Protein AF-A0A382H3I3-F1 (afdb_monomer_lite)

Radius of gyration: 16.64 Å; chains: 1; bounding box: 39×39×38 Å

Sequence (89 aa):
PMNMDGTESAMAKTVQTFAEKIEDRTGCNVIKWDERLTSAAAERAMAEMGRSPKGHKTEIDRIAATIILQGYLDYLRHAENSKIDGRDA

Organism: NCBI:txid408172

InterPro domains:
  IPR005227 Putative pre-16S rRNA nuclease [PF03652] (1-74)
  IPR005227 Putative pre-16S rRNA nuclease [PTHR33317] (1-82)
  IPR005227 Putative pre-16S rRNA nuclease [TIGR00250] (1-74)
  IPR005227 Putative pre-16S rRNA nuclease [cd16964] (1-75)
  IPR012337 Ribonuclease H-like superfamily [SSF53098] (1-77)
  IPR037027 YqgF/RNase H-like domain superfamily [G3DSA:3.30.420.140] (1-85)

Secondary structure (DSSP, 8-state):
-B-TTSPBPTTHHHHHHHHHHHHHHH---------TTHHHHHHHHHHHTT--STT-HHHHHHHHHHHHHHHHHHHHHHHHHHHHTT---

Structure (mmCIF, N/CA/C/O backbone):
data_AF-A0A382H3I3-F1
#
_entry.id   AF-A0A382H3I3-F1
#
loop_
_atom_site.group_PDB
_atom_site.id
_atom_site.type_symbol
_atom_site.label_atom_id
_atom_site.label_alt_id
_atom_site.label_comp_id
_atom_site.label_asym_id
_atom_site.label_entity_id
_atom_site.label_seq_id
_atom_site.pdbx_PDB_ins_code
_atom_site.Cartn_x
_atom_site.Cartn_y
_atom_site.Cartn_z
_atom_site.occupancy
_atom_site.B_iso_or_equiv
_atom_site.auth_seq_id
_atom_site.auth_comp_id
_atom_site.auth_asym_id
_atom_site.auth_atom_id
_atom_site.pdbx_PDB_model_num
ATOM 1 N N . PRO A 1 1 ? 1.699 -3.085 8.695 1.00 68.12 1 PRO A N 1
ATOM 2 C CA . PRO A 1 1 ? 2.515 -4.075 7.952 1.00 68.12 1 PRO A CA 1
ATOM 3 C C . PRO A 1 1 ? 2.856 -5.269 8.846 1.00 68.12 1 PRO A C 1
ATOM 5 O O . PRO A 1 1 ? 3.227 -5.066 10.004 1.00 68.12 1 PRO A O 1
ATOM 8 N N . MET A 1 2 ? 2.702 -6.479 8.319 1.00 71.06 2 MET A N 1
ATOM 9 C CA . MET A 1 2 ? 3.131 -7.702 8.996 1.00 71.06 2 MET A CA 1
ATOM 10 C C . MET A 1 2 ? 4.543 -8.073 8.539 1.00 71.06 2 MET A C 1
ATOM 12 O O . MET A 1 2 ? 4.941 -7.764 7.414 1.00 71.06 2 MET A O 1
ATOM 16 N N . ASN A 1 3 ? 5.298 -8.729 9.409 1.00 72.81 3 ASN A N 1
ATOM 17 C CA . ASN A 1 3 ? 6.534 -9.400 9.042 1.00 72.81 3 ASN A CA 1
ATOM 18 C C . ASN A 1 3 ? 6.227 -10.604 8.132 1.00 72.81 3 ASN A C 1
ATOM 20 O O . ASN A 1 3 ? 5.082 -11.042 8.002 1.00 72.81 3 ASN A O 1
ATOM 24 N N . MET A 1 4 ? 7.262 -11.160 7.498 1.00 67.12 4 MET A N 1
ATOM 25 C CA . MET A 1 4 ? 7.130 -12.322 6.601 1.00 67.12 4 MET A CA 1
ATOM 26 C C . MET A 1 4 ? 6.533 -13.559 7.296 1.00 67.12 4 MET A C 1
ATOM 28 O O . MET A 1 4 ? 5.916 -14.384 6.630 1.00 67.12 4 MET A O 1
ATOM 32 N N . ASP A 1 5 ? 6.680 -13.664 8.619 1.00 73.75 5 ASP A N 1
ATOM 33 C CA . ASP A 1 5 ? 6.125 -14.728 9.466 1.00 73.75 5 ASP A CA 1
ATOM 34 C C . ASP A 1 5 ? 4.699 -14.438 9.980 1.00 73.75 5 ASP A C 1
ATOM 36 O O . ASP A 1 5 ? 4.138 -15.233 10.731 1.00 73.75 5 ASP A O 1
ATOM 40 N N . GLY A 1 6 ? 4.097 -13.312 9.579 1.00 67.12 6 GLY A N 1
ATOM 41 C CA . GLY A 1 6 ? 2.751 -12.907 9.987 1.00 67.12 6 GLY A CA 1
ATOM 42 C C . GLY A 1 6 ? 2.675 -12.162 11.323 1.00 67.12 6 GLY A C 1
ATOM 43 O O . GLY A 1 6 ? 1.583 -11.756 11.713 1.00 67.12 6 GLY A O 1
ATOM 44 N N . THR A 1 7 ? 3.798 -11.941 12.012 1.00 76.62 7 THR A N 1
ATOM 45 C CA . THR A 1 7 ? 3.823 -11.139 13.246 1.00 76.62 7 THR A CA 1
ATOM 46 C C . THR A 1 7 ? 3.708 -9.642 12.952 1.00 76.62 7 THR A C 1
ATOM 48 O O . THR A 1 7 ? 4.060 -9.169 11.868 1.00 76.62 7 THR A O 1
ATOM 51 N N . GLU A 1 8 ? 3.219 -8.859 13.916 1.00 75.44 8 GLU A N 1
ATOM 52 C CA . GLU A 1 8 ? 3.150 -7.405 13.765 1.00 75.44 8 GLU A CA 1
ATOM 53 C C . GLU A 1 8 ? 4.554 -6.790 13.690 1.00 75.44 8 GLU A C 1
ATOM 55 O O . GLU A 1 8 ? 5.410 -7.017 14.547 1.00 75.44 8 GLU A O 1
ATOM 60 N N . SER A 1 9 ? 4.800 -5.965 12.670 1.00 78.19 9 SER A N 1
ATOM 61 C CA . SER A 1 9 ? 6.033 -5.172 12.612 1.00 78.19 9 SER A CA 1
ATOM 62 C C . SER A 1 9 ? 5.984 -4.006 13.605 1.00 78.19 9 SER A C 1
ATOM 64 O O . SER A 1 9 ? 4.910 -3.526 13.968 1.00 78.19 9 SER A O 1
ATOM 66 N N . ALA A 1 10 ? 7.142 -3.436 13.953 1.00 79.44 10 ALA A N 1
ATOM 67 C CA . ALA A 1 10 ? 7.213 -2.212 14.763 1.00 79.44 10 ALA A CA 1
ATOM 68 C C . ALA A 1 10 ? 6.417 -1.029 14.161 1.00 79.44 10 ALA A C 1
ATOM 70 O O . ALA A 1 10 ? 6.019 -0.110 14.874 1.00 79.44 10 ALA A O 1
ATOM 71 N N . MET A 1 11 ? 6.157 -1.059 12.849 1.00 82.69 11 MET A N 1
ATOM 72 C CA . MET A 1 11 ? 5.367 -0.057 12.129 1.00 82.69 11 MET A CA 1
ATOM 73 C C . MET A 1 11 ? 3.861 -0.342 12.128 1.00 82.69 11 MET A C 1
ATOM 75 O O . MET A 1 11 ? 3.093 0.515 11.695 1.00 82.69 11 MET A O 1
ATOM 79 N N . ALA A 1 12 ? 3.412 -1.511 12.596 1.00 82.56 12 ALA A N 1
ATOM 80 C CA . ALA A 1 12 ? 1.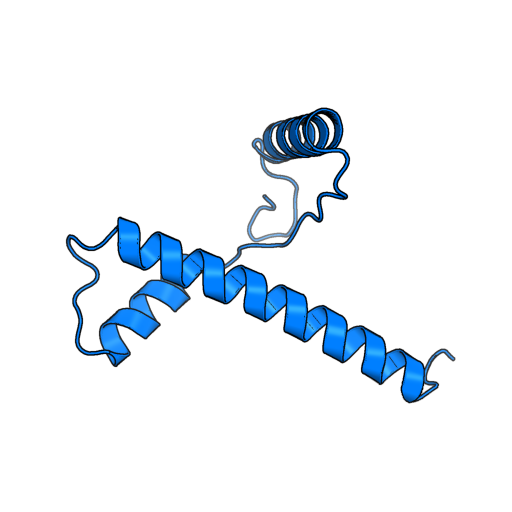996 -1.877 12.621 1.00 82.56 12 ALA A CA 1
ATOM 81 C C . ALA A 1 12 ? 1.160 -0.846 13.389 1.00 82.56 12 ALA A C 1
ATOM 83 O O . ALA A 1 12 ? 0.180 -0.333 12.849 1.00 82.56 12 ALA A O 1
ATOM 84 N N . LYS A 1 13 ? 1.622 -0.450 14.582 1.00 83.31 13 LYS A N 1
ATOM 85 C CA . LYS A 1 13 ? 0.955 0.559 15.413 1.00 83.31 13 LYS A CA 1
ATOM 86 C C . LYS A 1 13 ? 0.887 1.930 14.736 1.00 83.31 13 LYS A C 1
ATOM 88 O O . LYS A 1 13 ? -0.158 2.568 14.743 1.00 83.31 13 LYS A O 1
ATOM 93 N N . THR A 1 14 ? 1.973 2.362 14.095 1.00 86.88 14 THR A N 1
ATOM 94 C CA . THR A 1 14 ? 2.011 3.633 13.353 1.00 86.88 14 THR A CA 1
ATOM 95 C C . THR A 1 14 ? 1.011 3.642 12.201 1.00 86.88 14 THR A C 1
ATOM 97 O O . THR A 1 14 ? 0.283 4.617 12.027 1.00 86.88 14 THR A O 1
ATOM 100 N N . VAL A 1 15 ? 0.949 2.553 11.430 1.00 87.00 15 VAL A N 1
ATOM 101 C CA . VAL A 1 15 ? -0.001 2.416 10.317 1.00 87.00 15 VAL A CA 1
ATOM 102 C C . VAL A 1 15 ? -1.439 2.381 10.824 1.00 87.00 15 VAL A C 1
ATOM 104 O O . VAL A 1 15 ? -2.304 2.999 10.212 1.00 87.00 15 VAL A O 1
ATOM 107 N N . GLN A 1 16 ? -1.694 1.723 11.955 1.00 86.44 16 GLN A N 1
ATOM 108 C CA . GLN A 1 16 ? -3.016 1.713 12.571 1.00 86.44 16 GLN A CA 1
ATOM 109 C C . GLN A 1 16 ? -3.469 3.121 12.971 1.00 86.44 16 GLN A C 1
ATOM 111 O O . GLN A 1 16 ? -4.520 3.566 12.524 1.00 86.44 16 GLN A O 1
ATOM 116 N N . THR A 1 17 ? -2.649 3.860 13.721 1.00 90.12 17 THR A N 1
ATOM 117 C CA . THR A 1 17 ? -2.978 5.243 14.102 1.00 90.12 17 THR A CA 1
ATOM 118 C C . THR A 1 17 ? -3.125 6.159 12.885 1.00 90.12 17 THR A C 1
ATOM 120 O O . THR A 1 17 ? -3.881 7.127 12.908 1.00 90.12 17 THR A O 1
ATOM 123 N N . PHE A 1 18 ? -2.388 5.895 11.806 1.00 90.88 18 PHE A N 1
ATOM 124 C CA . PHE A 1 18 ? -2.539 6.649 10.566 1.00 90.88 18 PHE A CA 1
ATOM 125 C C . PHE A 1 18 ? -3.872 6.358 9.866 1.00 90.88 18 PHE A C 1
ATOM 127 O O . PHE A 1 18 ? -4.514 7.297 9.405 1.00 90.88 18 PHE A O 1
ATOM 134 N N . ALA A 1 19 ? -4.301 5.093 9.831 1.00 90.75 19 ALA A N 1
ATOM 135 C CA . ALA A 1 19 ? -5.597 4.699 9.288 1.00 90.75 19 ALA A CA 1
ATOM 136 C C . ALA A 1 19 ? -6.751 5.364 10.055 1.00 90.75 19 ALA A C 1
ATOM 138 O O . ALA A 1 19 ? -7.580 6.017 9.429 1.00 90.75 19 ALA A O 1
ATOM 139 N N . GLU A 1 20 ? -6.725 5.314 11.390 1.00 91.50 20 GLU A N 1
ATOM 140 C CA . GLU A 1 20 ? -7.717 5.970 12.261 1.00 91.50 20 GLU A CA 1
ATOM 141 C C . GLU A 1 20 ? -7.818 7.476 11.958 1.00 91.50 20 GLU A C 1
ATOM 143 O O . GLU A 1 20 ? -8.897 8.016 11.736 1.00 91.50 20 GLU A O 1
ATOM 148 N N . LYS A 1 21 ? -6.676 8.160 11.811 1.00 93.75 21 LYS A N 1
ATOM 149 C CA . LYS A 1 21 ? -6.655 9.585 11.438 1.00 93.75 21 LYS A CA 1
ATOM 150 C C . LYS A 1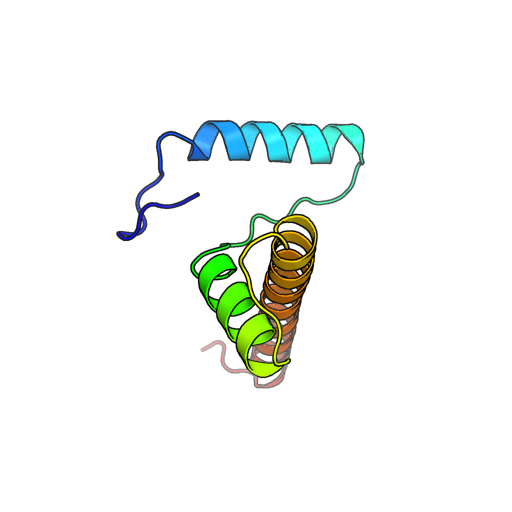 21 ? -7.245 9.871 10.056 1.00 93.75 21 LYS A C 1
ATOM 152 O O . LYS A 1 21 ? -7.685 10.996 9.817 1.00 93.75 21 LYS A O 1
ATOM 157 N N . ILE A 1 22 ? -7.178 8.929 9.117 1.00 92.94 22 ILE A N 1
ATOM 158 C CA . ILE A 1 22 ? -7.804 9.085 7.798 1.00 92.94 22 ILE A CA 1
ATOM 159 C C . ILE A 1 22 ? -9.315 8.924 7.933 1.00 92.94 22 ILE A C 1
ATOM 161 O O . ILE A 1 22 ? -10.045 9.749 7.382 1.00 92.94 22 ILE A O 1
ATOM 165 N N . GLU A 1 23 ? -9.778 7.924 8.683 1.00 93.81 23 GLU A N 1
ATOM 166 C CA . GLU A 1 23 ? -11.205 7.721 8.963 1.00 93.81 23 GLU A CA 1
ATOM 167 C C . GLU A 1 23 ? -11.806 8.965 9.615 1.00 93.81 23 GLU A C 1
ATOM 169 O O . GLU A 1 23 ? -12.746 9.541 9.072 1.00 93.81 23 GLU A O 1
ATOM 174 N N . ASP A 1 24 ? -11.185 9.469 10.684 1.00 94.00 24 ASP A N 1
ATOM 175 C CA . ASP A 1 24 ? -11.651 10.653 11.414 1.00 94.00 24 ASP A CA 1
ATOM 176 C C . ASP A 1 24 ? -11.761 11.896 10.522 1.00 94.00 24 ASP A C 1
ATOM 178 O O . ASP A 1 24 ? -12.662 12.721 10.671 1.00 94.00 24 ASP A O 1
ATOM 182 N N . ARG A 1 25 ? -10.820 12.062 9.584 1.00 95.31 25 ARG A N 1
ATOM 183 C CA . ARG A 1 25 ? -10.757 13.247 8.716 1.00 95.31 25 ARG A CA 1
ATOM 184 C C . ARG A 1 25 ? -11.659 13.162 7.495 1.00 95.31 25 ARG A C 1
ATOM 186 O O . ARG A 1 25 ? -11.998 14.205 6.942 1.00 95.31 25 ARG A O 1
ATOM 193 N N . THR A 1 26 ? -11.969 11.958 7.024 1.00 94.19 26 THR A N 1
ATOM 194 C CA . THR A 1 26 ? -12.701 11.750 5.764 1.00 94.19 26 THR A CA 1
ATOM 195 C C . THR A 1 26 ? -14.121 11.242 5.974 1.00 94.19 26 THR A C 1
ATOM 197 O O . THR A 1 26 ? -14.952 11.413 5.088 1.00 94.19 26 THR A O 1
ATOM 200 N N . GLY A 1 27 ? -14.410 10.626 7.123 1.00 92.06 27 GLY A N 1
ATOM 201 C CA . GLY A 1 27 ? -15.654 9.901 7.379 1.00 92.06 27 GLY A CA 1
ATOM 202 C C . GLY A 1 27 ? -15.795 8.610 6.563 1.00 92.06 27 GLY A C 1
ATOM 203 O O . GLY A 1 27 ? -16.845 7.973 6.605 1.00 92.06 27 GLY A O 1
ATOM 204 N N . CYS A 1 28 ? -14.766 8.223 5.805 1.00 91.69 28 CYS A N 1
ATOM 205 C CA . CYS A 1 28 ? -14.760 7.018 4.988 1.00 91.69 28 CYS A CA 1
ATOM 206 C C . CYS A 1 28 ? -14.179 5.846 5.778 1.00 91.69 28 CYS A C 1
ATOM 208 O O . CYS A 1 28 ? -13.182 6.005 6.473 1.00 91.69 28 CYS A O 1
ATOM 210 N N . ASN A 1 29 ? -14.756 4.657 5.598 1.00 89.38 29 ASN A N 1
ATOM 211 C CA . ASN A 1 29 ? -14.210 3.413 6.137 1.00 89.38 29 ASN A CA 1
ATOM 212 C C . ASN A 1 29 ? -12.829 3.122 5.524 1.00 89.38 29 ASN A C 1
ATOM 214 O O . ASN A 1 29 ? -12.704 3.059 4.296 1.00 89.38 29 ASN A O 1
ATOM 218 N N . VAL A 1 30 ? -11.808 2.912 6.356 1.00 90.31 30 VAL A N 1
ATOM 219 C CA . VAL A 1 30 ? -10.446 2.597 5.915 1.00 90.31 30 VAL A CA 1
ATOM 220 C C . VAL A 1 30 ? -10.177 1.115 6.113 1.00 90.31 30 VAL A C 1
ATOM 222 O O . VAL A 1 30 ? -10.078 0.587 7.218 1.00 90.31 30 VAL A O 1
ATOM 225 N N . ILE A 1 31 ? -9.983 0.426 4.994 1.00 87.25 31 ILE A N 1
ATOM 226 C CA . ILE A 1 31 ? -9.727 -1.010 4.988 1.00 87.25 31 ILE A CA 1
ATOM 227 C C . ILE A 1 31 ? -8.225 -1.237 4.892 1.00 87.25 31 ILE A C 1
ATOM 229 O O . ILE A 1 31 ? -7.568 -0.819 3.939 1.00 87.25 31 ILE A O 1
ATOM 233 N N . LYS A 1 32 ? -7.671 -1.920 5.896 1.00 85.38 32 LYS A N 1
ATOM 234 C CA . LYS A 1 32 ? -6.270 -2.345 5.887 1.00 85.38 32 LYS A CA 1
ATOM 235 C C . LYS A 1 32 ? -6.134 -3.554 4.965 1.00 85.38 32 LYS A C 1
ATOM 237 O O . LYS A 1 32 ? -6.683 -4.613 5.257 1.00 85.38 32 LYS A O 1
ATOM 242 N N . TRP A 1 33 ? -5.391 -3.385 3.879 1.00 83.12 33 TRP A N 1
ATOM 243 C CA . TRP A 1 33 ? -5.081 -4.443 2.922 1.00 83.12 33 TRP A CA 1
ATOM 244 C C . TRP A 1 33 ? -3.590 -4.774 2.956 1.00 83.12 33 TRP A C 1
ATOM 246 O O . TRP A 1 33 ? -2.755 -3.899 3.190 1.00 83.12 33 TRP A O 1
ATOM 256 N N . ASP A 1 34 ? -3.253 -6.044 2.766 1.00 76.31 34 ASP A N 1
ATOM 257 C CA . ASP A 1 34 ? -1.866 -6.497 2.775 1.00 76.31 34 ASP A CA 1
ATOM 258 C C . ASP A 1 34 ? -1.196 -6.216 1.419 1.00 76.31 34 ASP A C 1
ATOM 260 O O . ASP A 1 34 ? -1.653 -6.677 0.377 1.00 76.31 34 ASP A O 1
ATOM 264 N N . GLU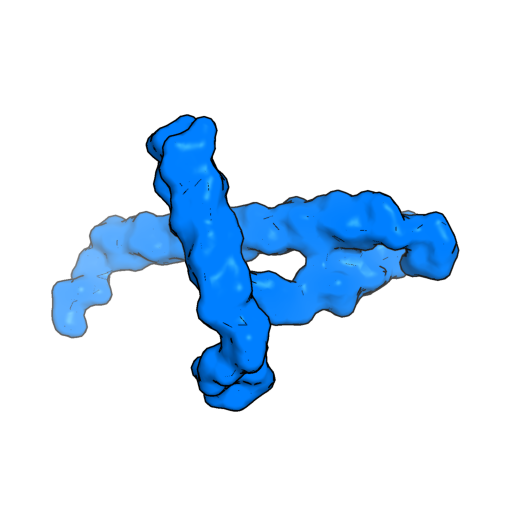 A 1 35 ? -0.112 -5.440 1.436 1.00 67.62 35 GLU A N 1
ATOM 265 C CA . GLU A 1 35 ? 0.621 -4.959 0.255 1.00 67.62 35 GLU A CA 1
ATOM 266 C C . GLU A 1 35 ? 1.762 -5.907 -0.185 1.00 67.62 35 GLU A C 1
ATOM 268 O O . GLU A 1 35 ? 2.533 -5.597 -1.092 1.00 67.62 35 GLU A O 1
ATOM 273 N N . ARG A 1 36 ? 1.933 -7.080 0.441 1.00 66.94 36 ARG A N 1
ATOM 274 C CA . ARG A 1 36 ? 3.080 -7.959 0.137 1.00 66.94 36 ARG A CA 1
ATOM 275 C C . ARG A 1 36 ? 3.241 -8.241 -1.373 1.00 66.94 36 ARG A C 1
ATOM 277 O O . ARG A 1 36 ? 2.294 -8.578 -2.074 1.00 66.94 36 AR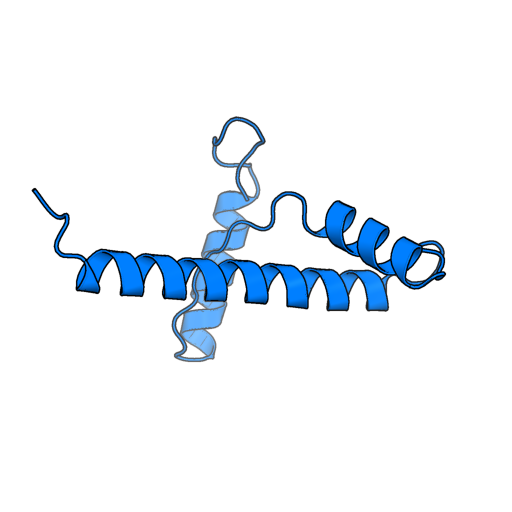G A O 1
ATOM 284 N N . LEU A 1 37 ? 4.494 -8.149 -1.845 1.00 64.00 37 LEU A N 1
ATOM 285 C CA . LEU A 1 37 ? 4.968 -8.442 -3.214 1.00 64.00 37 LEU A CA 1
ATOM 286 C C . LEU A 1 37 ? 4.527 -7.476 -4.333 1.00 64.00 37 LEU A C 1
ATOM 288 O O . LEU A 1 37 ? 4.861 -7.719 -5.497 1.00 64.00 37 LEU A O 1
ATOM 292 N N . THR A 1 38 ? 3.865 -6.362 -4.018 1.00 73.00 38 THR A N 1
ATOM 293 C CA . THR A 1 38 ? 3.354 -5.411 -5.025 1.00 73.00 38 THR A CA 1
ATOM 294 C C . THR A 1 38 ? 4.461 -4.684 -5.781 1.00 73.00 38 THR A C 1
ATOM 296 O O . THR A 1 38 ? 4.365 -4.557 -6.997 1.00 73.00 38 THR A O 1
ATOM 299 N N . SER A 1 39 ? 5.557 -4.289 -5.123 1.00 76.75 39 SER A N 1
ATOM 300 C CA . SER A 1 39 ? 6.685 -3.624 -5.799 1.00 76.75 39 SER A CA 1
ATOM 301 C C . SER A 1 39 ? 7.380 -4.553 -6.797 1.00 76.75 39 SER A C 1
ATOM 303 O O . SER A 1 39 ? 7.629 -4.168 -7.934 1.00 76.75 39 SER A O 1
ATOM 305 N N . ALA A 1 40 ? 7.614 -5.813 -6.416 1.00 82.94 40 ALA A N 1
ATOM 306 C CA . ALA A 1 40 ? 8.206 -6.804 -7.313 1.00 82.94 40 ALA A CA 1
ATOM 307 C C . ALA A 1 40 ? 7.268 -7.152 -8.483 1.00 82.94 40 ALA A C 1
ATOM 309 O O . ALA A 1 40 ? 7.727 -7.395 -9.597 1.00 82.94 40 ALA A O 1
ATOM 310 N N . ALA A 1 41 ? 5.953 -7.178 -8.247 1.00 84.19 41 ALA A N 1
ATOM 311 C CA . ALA A 1 41 ? 4.964 -7.354 -9.307 1.00 84.19 41 ALA A CA 1
ATOM 312 C C . ALA A 1 41 ? 4.912 -6.142 -10.254 1.00 84.19 41 ALA A C 1
ATOM 314 O O . ALA A 1 41 ? 4.866 -6.326 -11.468 1.00 84.19 41 ALA A O 1
ATOM 315 N N . ALA A 1 42 ? 4.999 -4.922 -9.721 1.00 84.56 42 ALA A N 1
ATOM 316 C CA . ALA A 1 42 ? 5.021 -3.691 -10.504 1.00 84.56 42 ALA A CA 1
ATOM 317 C C . ALA A 1 42 ? 6.280 -3.576 -11.380 1.00 84.56 42 ALA A C 1
ATOM 319 O O . ALA A 1 42 ? 6.187 -3.214 -12.552 1.00 84.56 42 ALA A O 1
ATOM 320 N N . GLU A 1 43 ? 7.452 -3.936 -10.849 1.00 84.81 43 GLU A N 1
ATOM 321 C CA . GLU A 1 43 ? 8.698 -3.972 -11.623 1.00 84.81 43 GLU A CA 1
ATOM 322 C C . GLU A 1 43 ? 8.635 -4.986 -12.773 1.00 84.81 43 GLU A C 1
ATOM 324 O O . GLU A 1 43 ? 9.049 -4.666 -13.889 1.00 84.81 43 GLU A O 1
ATOM 329 N N . ARG A 1 44 ? 8.066 -6.179 -12.531 1.00 86.56 44 ARG A N 1
ATOM 330 C CA . ARG A 1 44 ? 7.830 -7.182 -13.584 1.00 86.56 44 ARG A CA 1
ATOM 331 C C . ARG A 1 44 ? 6.875 -6.667 -14.657 1.00 86.56 44 ARG A C 1
ATOM 333 O O . ARG A 1 44 ? 7.211 -6.745 -15.833 1.00 86.56 44 ARG A O 1
ATOM 340 N N . ALA A 1 45 ? 5.751 -6.071 -14.260 1.00 86.12 45 ALA A N 1
ATOM 341 C CA . ALA A 1 45 ? 4.788 -5.499 -15.198 1.00 86.12 45 ALA A CA 1
ATOM 342 C C . ALA A 1 45 ? 5.424 -4.413 -16.085 1.00 86.12 45 ALA A C 1
ATOM 344 O O . ALA A 1 45 ? 5.173 -4.361 -17.287 1.00 86.12 45 ALA A O 1
ATOM 345 N N . MET A 1 46 ? 6.302 -3.565 -15.535 1.00 86.56 46 MET A N 1
ATOM 346 C CA . MET A 1 46 ? 7.023 -2.585 -16.356 1.00 86.56 46 MET A CA 1
ATOM 347 C C . MET A 1 46 ? 8.004 -3.221 -17.335 1.00 86.56 46 MET A C 1
ATOM 349 O O . MET A 1 46 ? 8.067 -2.789 -18.487 1.00 86.56 46 MET A O 1
ATOM 353 N N . ALA A 1 47 ? 8.734 -4.251 -16.904 1.00 86.75 47 ALA A N 1
ATOM 354 C CA . ALA A 1 47 ? 9.628 -4.989 -17.787 1.00 86.75 47 ALA A CA 1
ATOM 355 C C . ALA A 1 47 ? 8.861 -5.666 -18.939 1.00 86.75 47 ALA A C 1
ATOM 357 O O . ALA A 1 47 ? 9.310 -5.604 -20.081 1.00 86.75 47 ALA A O 1
ATOM 358 N N . GLU A 1 48 ? 7.683 -6.238 -18.667 1.00 88.38 48 GLU A N 1
ATOM 359 C CA . GLU A 1 48 ? 6.782 -6.823 -19.675 1.00 88.38 48 GLU A CA 1
ATOM 360 C C . GLU A 1 48 ? 6.269 -5.783 -20.682 1.00 88.38 48 GLU A C 1
ATOM 362 O O . GLU A 1 48 ? 6.138 -6.077 -21.868 1.00 88.38 48 GLU A O 1
ATOM 367 N N . MET A 1 49 ? 6.066 -4.538 -20.244 1.00 87.56 49 MET A N 1
ATOM 368 C CA . MET A 1 49 ? 5.761 -3.403 -21.126 1.00 87.56 49 MET A CA 1
ATOM 369 C C . MET A 1 49 ? 6.988 -2.879 -21.900 1.00 87.56 49 MET A C 1
ATOM 371 O O . MET A 1 49 ? 6.888 -1.873 -22.602 1.00 87.56 49 MET A O 1
ATOM 375 N N . GLY A 1 50 ? 8.156 -3.518 -21.769 1.00 86.12 50 GLY A N 1
ATOM 376 C CA . GLY A 1 50 ? 9.402 -3.103 -22.415 1.00 86.12 50 GLY A CA 1
ATOM 377 C C . GLY A 1 50 ? 10.034 -1.855 -21.795 1.00 86.12 50 GLY A C 1
ATOM 378 O O . GLY A 1 50 ? 10.819 -1.168 -22.450 1.00 86.12 50 GLY A O 1
ATOM 379 N N . ARG A 1 51 ? 9.686 -1.521 -20.546 1.00 82.75 51 ARG A N 1
ATOM 380 C CA . ARG A 1 51 ? 10.127 -0.297 -19.864 1.00 82.75 51 ARG A CA 1
ATOM 381 C C . ARG A 1 51 ? 11.024 -0.620 -18.675 1.00 82.75 51 ARG A C 1
ATOM 383 O O . ARG A 1 51 ? 10.809 -1.575 -17.937 1.00 82.75 51 ARG A O 1
ATOM 390 N N . SER A 1 52 ? 12.056 0.200 -18.481 1.00 82.00 52 SER A N 1
ATOM 391 C CA . SER A 1 52 ? 13.015 0.007 -17.391 1.00 82.00 52 SER A CA 1
ATOM 392 C C . SER A 1 52 ? 12.480 0.558 -16.063 1.00 82.00 52 SER A C 1
ATOM 394 O O . SER A 1 52 ? 12.124 1.737 -16.008 1.00 82.00 52 SER A O 1
ATOM 396 N N . PRO A 1 53 ? 12.522 -0.218 -14.962 1.00 77.06 53 PRO A N 1
ATOM 397 C CA . PRO A 1 53 ? 12.253 0.271 -13.606 1.00 77.06 53 PRO A CA 1
ATOM 398 C C . PRO A 1 53 ? 13.146 1.428 -13.169 1.00 77.06 53 PRO A C 1
ATOM 400 O O . PRO A 1 53 ? 12.744 2.306 -12.399 1.00 77.06 53 PRO A O 1
ATOM 403 N N . LYS A 1 54 ? 14.371 1.465 -13.694 1.00 83.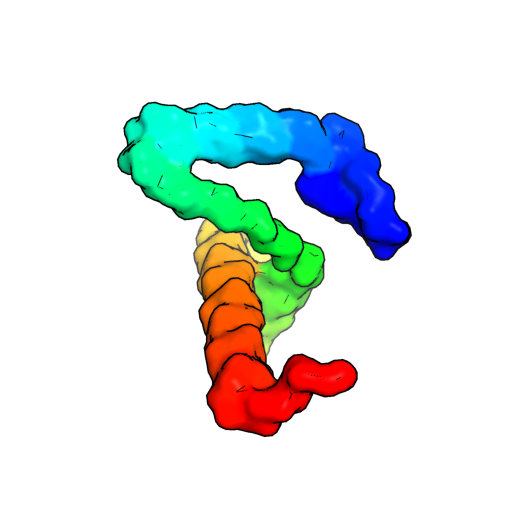69 54 LYS A N 1
ATOM 404 C CA . LYS A 1 54 ? 15.365 2.460 -13.315 1.00 83.69 54 LYS A CA 1
ATOM 405 C C . LYS A 1 54 ? 14.922 3.845 -13.795 1.00 83.69 54 LYS A C 1
ATOM 407 O O . LYS A 1 54 ? 14.789 4.082 -14.991 1.00 83.69 54 LYS A O 1
ATOM 412 N N . GLY A 1 55 ? 14.714 4.757 -12.846 1.00 82.81 55 GLY A N 1
ATOM 413 C CA . GLY A 1 55 ? 14.291 6.137 -13.113 1.00 82.81 55 GLY A CA 1
ATOM 414 C C . GLY A 1 55 ? 12.775 6.360 -13.169 1.00 82.81 55 GLY A C 1
ATOM 415 O O . GLY A 1 55 ? 12.357 7.504 -13.301 1.00 82.81 55 GLY A O 1
ATOM 416 N N . HIS A 1 56 ? 11.953 5.319 -12.997 1.00 84.81 56 HIS A N 1
ATOM 417 C CA . HIS A 1 56 ? 10.490 5.392 -13.141 1.00 84.81 56 HIS A CA 1
ATOM 418 C C . HIS A 1 56 ? 9.740 5.147 -11.822 1.00 84.81 56 HIS A C 1
ATOM 420 O O . HIS A 1 56 ? 8.682 4.526 -11.800 1.00 84.81 56 HIS A O 1
ATOM 426 N N . LYS A 1 57 ? 10.268 5.651 -10.698 1.00 85.19 57 LYS A N 1
ATOM 427 C CA . LYS A 1 57 ? 9.704 5.396 -9.360 1.00 85.19 57 LYS A CA 1
ATOM 428 C C . LYS A 1 57 ? 8.222 5.783 -9.240 1.00 85.19 57 LYS A C 1
ATOM 430 O O . LYS A 1 57 ? 7.422 4.971 -8.802 1.00 85.19 57 LYS A O 1
ATOM 435 N N . THR A 1 58 ? 7.842 6.967 -9.719 1.00 87.62 58 THR A N 1
ATOM 436 C CA . THR A 1 58 ? 6.441 7.429 -9.697 1.00 87.62 58 THR A CA 1
ATOM 437 C C . THR A 1 58 ? 5.495 6.498 -10.458 1.00 87.62 58 THR A C 1
ATOM 439 O O . THR A 1 58 ? 4.318 6.392 -10.129 1.00 87.62 58 THR A O 1
ATOM 442 N N . GLU A 1 59 ? 5.986 5.846 -11.508 1.00 86.50 59 GLU A N 1
ATOM 443 C CA . GLU A 1 59 ? 5.187 4.928 -12.311 1.00 86.50 59 GLU A CA 1
ATOM 444 C C . GLU A 1 59 ? 5.071 3.554 -11.653 1.00 86.50 59 GLU A C 1
ATOM 446 O O . GLU A 1 59 ? 3.974 3.002 -11.609 1.00 86.50 59 GLU A O 1
ATOM 451 N N . ILE A 1 60 ? 6.158 3.067 -11.046 1.00 86.44 60 ILE A N 1
ATOM 452 C CA . ILE A 1 60 ? 6.142 1.879 -10.181 1.00 86.44 60 ILE A CA 1
ATOM 453 C C . ILE A 1 60 ? 5.111 2.058 -9.067 1.00 86.44 60 ILE A C 1
ATOM 455 O O . ILE A 1 60 ? 4.290 1.170 -8.862 1.00 86.44 60 ILE A O 1
ATOM 459 N N . ASP A 1 61 ? 5.099 3.218 -8.405 1.00 86.94 61 ASP A N 1
ATOM 460 C CA . ASP A 1 61 ? 4.164 3.507 -7.313 1.00 86.94 61 ASP A CA 1
ATOM 461 C C . ASP A 1 61 ? 2.700 3.481 -7.796 1.00 86.94 61 ASP A C 1
ATOM 463 O O . ASP A 1 61 ? 1.824 2.941 -7.118 1.00 86.94 61 ASP A O 1
ATOM 467 N N . ARG A 1 62 ? 2.417 4.003 -9.000 1.00 87.94 62 ARG A N 1
ATOM 468 C CA . ARG A 1 62 ? 1.070 3.933 -9.598 1.00 87.94 62 ARG A CA 1
ATOM 469 C C . ARG A 1 62 ? 0.657 2.501 -9.913 1.00 87.94 62 ARG A C 1
ATOM 471 O O . ARG A 1 62 ? -0.463 2.114 -9.591 1.00 87.94 62 ARG A O 1
ATOM 478 N N . ILE A 1 63 ? 1.547 1.723 -10.528 1.00 88.12 63 ILE A N 1
ATOM 479 C CA . ILE A 1 63 ? 1.275 0.324 -10.875 1.00 88.12 63 ILE A CA 1
ATOM 480 C C . ILE A 1 63 ? 1.060 -0.495 -9.600 1.00 88.12 63 ILE A C 1
ATOM 482 O O . ILE A 1 63 ? 0.106 -1.265 -9.526 1.00 88.12 63 ILE A O 1
ATOM 486 N N . ALA A 1 64 ? 1.881 -0.283 -8.570 1.00 87.25 64 ALA A N 1
ATOM 487 C CA . ALA A 1 64 ? 1.709 -0.919 -7.270 1.00 87.25 64 ALA A CA 1
ATOM 488 C C . ALA A 1 64 ? 0.336 -0.588 -6.663 1.00 87.25 64 ALA A C 1
ATOM 490 O O . ALA A 1 64 ? -0.381 -1.504 -6.265 1.00 87.25 64 ALA A O 1
ATOM 491 N N . ALA A 1 65 ? -0.086 0.682 -6.683 1.00 88.12 65 ALA A N 1
ATOM 492 C CA . ALA A 1 65 ? -1.411 1.084 -6.208 1.00 88.12 65 ALA A CA 1
ATOM 493 C C . ALA A 1 65 ? -2.553 0.398 -6.983 1.00 88.12 65 ALA A C 1
ATOM 495 O O . ALA A 1 65 ? -3.531 -0.047 -6.380 1.00 88.12 65 ALA A O 1
ATOM 496 N N . THR A 1 66 ? -2.424 0.260 -8.307 1.00 90.25 66 THR A N 1
ATOM 497 C CA . THR A 1 66 ? -3.394 -0.484 -9.126 1.00 90.25 66 THR A CA 1
ATOM 498 C C . THR A 1 66 ? -3.441 -1.964 -8.748 1.00 90.25 66 THR A C 1
ATOM 500 O O . THR A 1 66 ? -4.529 -2.511 -8.594 1.00 90.25 66 THR A O 1
ATOM 503 N N . ILE A 1 67 ? -2.288 -2.607 -8.545 1.00 88.69 67 ILE A N 1
ATOM 504 C CA . ILE A 1 67 ? -2.205 -4.024 -8.155 1.00 88.69 67 ILE A CA 1
ATOM 505 C C . ILE A 1 67 ? -2.846 -4.256 -6.779 1.00 88.69 67 ILE A C 1
ATOM 507 O O . ILE A 1 67 ? -3.592 -5.219 -6.613 1.00 88.69 67 ILE A O 1
ATOM 511 N N . ILE A 1 68 ? -2.603 -3.367 -5.810 1.00 87.81 68 ILE A N 1
ATOM 512 C CA . ILE A 1 68 ? -3.222 -3.423 -4.474 1.00 87.81 68 ILE A CA 1
ATOM 513 C C . ILE A 1 68 ? -4.745 -3.378 -4.593 1.00 87.81 68 ILE A C 1
ATOM 515 O O . ILE A 1 68 ? -5.435 -4.234 -4.037 1.00 87.81 68 ILE A O 1
ATOM 519 N N . LEU A 1 69 ? -5.266 -2.400 -5.341 1.00 89.69 69 LEU A N 1
ATOM 520 C CA . LEU A 1 69 ? -6.703 -2.244 -5.532 1.00 89.69 69 LEU A CA 1
ATOM 521 C C . LEU A 1 69 ? -7.305 -3.463 -6.233 1.00 89.69 69 LEU A C 1
ATOM 523 O O . LEU A 1 69 ? -8.332 -3.971 -5.792 1.00 89.69 69 LEU A O 1
ATOM 527 N N . GLN A 1 70 ? -6.656 -3.956 -7.289 1.00 89.38 70 GLN A N 1
ATOM 528 C CA . GLN A 1 70 ? -7.127 -5.128 -8.017 1.00 89.38 70 GLN A CA 1
ATOM 529 C C . GLN A 1 70 ? -7.201 -6.356 -7.103 1.00 89.38 70 GLN A C 1
ATOM 531 O O . GLN A 1 70 ? -8.232 -7.021 -7.067 1.00 89.38 70 GLN A O 1
ATOM 536 N N . GLY A 1 71 ? -6.162 -6.603 -6.298 1.00 88.75 71 GLY A N 1
ATOM 537 C CA . GLY A 1 71 ? -6.155 -7.706 -5.337 1.00 88.75 71 GLY A CA 1
ATOM 538 C C . GLY A 1 71 ? -7.287 -7.609 -4.311 1.00 88.75 71 GLY A C 1
ATOM 539 O O . GLY A 1 71 ? -7.911 -8.618 -3.981 1.00 88.75 71 GLY A O 1
ATOM 540 N N . TYR A 1 72 ? -7.602 -6.397 -3.847 1.00 89.25 72 TYR A N 1
ATOM 541 C CA . TYR A 1 72 ? -8.729 -6.178 -2.942 1.00 89.25 72 TYR A CA 1
ATOM 542 C C . TYR A 1 72 ? -10.089 -6.430 -3.613 1.00 89.25 72 TYR A C 1
ATOM 544 O O . TYR A 1 72 ? -10.945 -7.111 -3.047 1.00 89.25 72 TYR A O 1
ATOM 552 N N . LEU A 1 73 ? -10.289 -5.931 -4.835 1.00 90.38 73 LEU A N 1
ATOM 553 C CA . LEU A 1 73 ? -11.526 -6.145 -5.592 1.00 90.38 73 LEU A CA 1
ATOM 554 C C . LEU A 1 73 ? -11.741 -7.626 -5.929 1.00 90.38 73 LEU A C 1
ATOM 556 O O . LEU A 1 73 ? -12.862 -8.126 -5.831 1.00 90.38 73 LEU A O 1
ATOM 560 N N . ASP A 1 74 ? -10.671 -8.342 -6.277 1.00 89.44 74 ASP A N 1
ATOM 561 C CA . ASP A 1 74 ? -10.728 -9.780 -6.531 1.00 89.44 74 ASP A CA 1
ATOM 562 C C . ASP A 1 74 ? -11.128 -10.548 -5.265 1.00 89.44 74 ASP A C 1
ATOM 564 O O . ASP A 1 74 ? -11.994 -11.421 -5.331 1.00 89.44 74 ASP A O 1
ATOM 568 N N . TYR A 1 75 ? -10.577 -10.185 -4.101 1.00 88.50 75 TYR A N 1
ATOM 569 C CA . TYR A 1 75 ? -10.993 -10.752 -2.815 1.00 88.50 75 TYR A CA 1
ATOM 570 C C . TYR A 1 75 ? -12.480 -10.532 -2.530 1.00 88.50 75 TYR A C 1
ATOM 572 O O . TYR A 1 75 ? -13.168 -11.482 -2.155 1.00 88.50 75 TYR A O 1
ATOM 580 N N . LEU A 1 76 ? -12.992 -9.314 -2.743 1.00 89.31 76 LEU A N 1
ATOM 581 C CA . LEU A 1 76 ? -14.416 -9.025 -2.563 1.00 89.31 76 LEU A CA 1
ATOM 582 C C . LEU A 1 76 ? -15.287 -9.881 -3.483 1.00 89.31 76 LEU A C 1
ATOM 584 O O . LEU A 1 76 ? -16.263 -10.470 -3.021 1.00 89.31 76 LEU A O 1
ATOM 588 N N . ARG A 1 77 ? -14.899 -10.012 -4.757 1.00 91.31 77 ARG A N 1
ATOM 589 C CA . ARG A 1 77 ? -15.605 -10.854 -5.731 1.00 91.31 77 ARG A CA 1
ATOM 590 C C . ARG A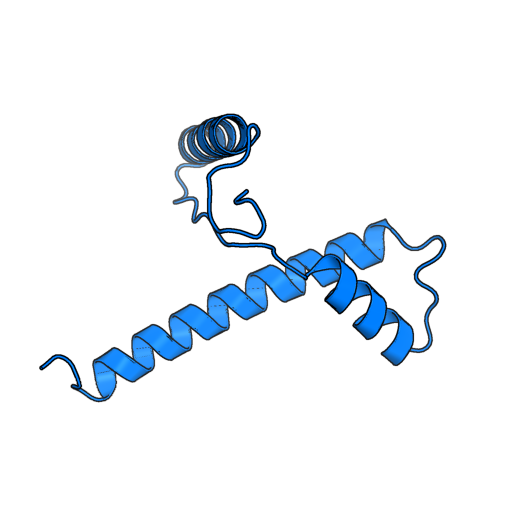 1 77 ? -15.612 -12.325 -5.311 1.00 91.31 77 ARG A C 1
ATOM 592 O O . ARG A 1 77 ? -16.633 -12.994 -5.427 1.00 91.31 77 ARG A O 1
ATOM 599 N N . HIS A 1 78 ? -14.493 -12.843 -4.806 1.00 87.69 78 HIS A N 1
ATOM 600 C CA . HIS A 1 78 ? -14.433 -14.216 -4.301 1.00 87.69 78 HIS A CA 1
ATOM 601 C C . HIS A 1 78 ? -15.292 -14.409 -3.047 1.00 87.69 78 HIS A C 1
ATOM 603 O O . HIS A 1 78 ? -15.992 -15.412 -2.947 1.00 87.69 78 HIS A O 1
ATOM 609 N N . ALA A 1 79 ? -15.283 -13.450 -2.119 1.00 84.25 79 ALA A N 1
ATOM 610 C CA . ALA A 1 79 ? -16.112 -13.500 -0.919 1.00 84.25 79 ALA A CA 1
ATOM 611 C C . ALA A 1 79 ? -17.617 -13.431 -1.240 1.00 84.25 79 ALA A C 1
ATOM 613 O O . ALA A 1 79 ? -18.414 -14.083 -0.569 1.00 84.25 79 ALA A O 1
ATOM 614 N N . GLU A 1 80 ? -18.011 -12.666 -2.259 1.00 81.75 80 GLU A N 1
ATOM 615 C CA . GLU A 1 80 ? -19.390 -12.604 -2.754 1.00 81.75 80 GLU A CA 1
ATOM 616 C C . GLU A 1 80 ? -19.819 -13.930 -3.398 1.00 81.75 80 GLU A C 1
ATOM 618 O O . GLU A 1 80 ? -20.844 -14.492 -3.017 1.00 81.75 80 GLU A O 1
ATOM 623 N N . ASN A 1 81 ? -18.994 -14.487 -4.288 1.00 76.44 81 ASN A N 1
ATOM 624 C CA . ASN A 1 81 ? -19.281 -15.766 -4.942 1.00 76.44 81 ASN A CA 1
ATOM 625 C C . ASN A 1 81 ? -19.401 -16.927 -3.939 1.00 76.44 81 ASN A C 1
ATOM 627 O O . ASN A 1 81 ? -20.312 -17.742 -4.053 1.00 76.44 81 ASN A O 1
ATOM 631 N N . SER A 1 82 ? -18.554 -16.969 -2.904 1.00 72.00 82 SER A N 1
ATOM 632 C CA . SER A 1 82 ? -18.644 -17.985 -1.843 1.00 72.00 82 SER A CA 1
ATOM 633 C C . SER A 1 82 ? -19.955 -17.918 -1.047 1.00 72.00 82 SER A C 1
ATOM 635 O O . SER A 1 82 ? -20.446 -18.952 -0.598 1.00 72.00 82 SER A O 1
ATOM 637 N N . LYS A 1 83 ? -20.551 -16.726 -0.894 1.00 65.00 83 LYS A N 1
ATOM 638 C CA . LYS A 1 83 ? -21.861 -16.549 -0.239 1.00 65.00 83 LYS A CA 1
ATOM 639 C C . LYS A 1 83 ? -23.022 -17.001 -1.124 1.00 65.00 83 LYS A C 1
ATOM 641 O O . LYS A 1 83 ? -24.037 -17.455 -0.603 1.00 65.00 83 LYS A O 1
ATOM 646 N N . ILE A 1 84 ? -22.880 -16.876 -2.443 1.00 62.47 84 ILE A N 1
ATOM 647 C CA . ILE A 1 84 ? -23.877 -17.327 -3.425 1.00 62.47 84 ILE A CA 1
ATOM 648 C C . ILE A 1 84 ? -23.890 -18.863 -3.516 1.00 62.47 84 ILE A C 1
ATOM 650 O O . ILE A 1 84 ? -24.959 -19.459 -3.628 1.00 62.47 84 ILE A O 1
ATOM 654 N N . ASP A 1 85 ? -22.725 -19.505 -3.384 1.00 61.56 85 ASP A N 1
ATOM 655 C CA . ASP A 1 85 ? -22.562 -20.963 -3.491 1.00 61.56 85 ASP A CA 1
ATOM 656 C C . ASP A 1 85 ? -22.956 -21.755 -2.224 1.00 61.56 85 ASP A C 1
ATOM 658 O O . ASP A 1 85 ? -22.853 -22.984 -2.207 1.00 61.56 85 ASP A O 1
ATOM 662 N N . GLY A 1 86 ? -23.422 -21.090 -1.158 1.00 54.84 86 GLY A N 1
ATOM 663 C CA . GLY A 1 86 ? -24.052 -21.746 -0.004 1.00 54.84 86 GLY A CA 1
ATOM 664 C C . GLY A 1 86 ? -23.181 -22.765 0.745 1.00 54.84 86 GLY A C 1
ATOM 665 O O . GLY A 1 86 ? -23.718 -23.685 1.358 1.00 54.84 86 GLY A O 1
ATOM 666 N N . ARG A 1 87 ? -21.849 -22.633 0.713 1.00 53.31 87 ARG A N 1
ATOM 667 C CA . ARG A 1 87 ? -20.931 -23.453 1.525 1.00 53.31 87 ARG A CA 1
ATOM 668 C C . ARG A 1 87 ? -20.505 -22.716 2.788 1.00 53.31 87 ARG A C 1
ATOM 670 O O . ARG A 1 87 ? -19.326 -22.458 2.982 1.00 53.31 87 ARG A O 1
ATOM 677 N N . ASP A 1 88 ? -21.477 -22.434 3.640 1.00 49.81 88 ASP A N 1
ATOM 678 C CA . ASP A 1 88 ? -21.232 -22.306 5.073 1.00 49.81 88 ASP A CA 1
ATOM 679 C C . ASP A 1 88 ? -21.952 -23.486 5.746 1.00 49.81 88 ASP A C 1
ATOM 681 O O . ASP A 1 88 ? -23.156 -23.438 6.007 1.00 49.81 88 ASP A O 1
ATOM 685 N N . ALA A 1 89 ? -21.207 -24.579 5.940 1.00 38.38 89 ALA A N 1
ATOM 686 C CA . ALA A 1 89 ? -21.526 -25.714 6.807 1.00 38.38 89 ALA A CA 1
ATOM 687 C C . ALA A 1 89 ? -20.254 -26.121 7.558 1.00 38.38 89 ALA A C 1
ATOM 689 O O . ALA A 1 89 ? -19.196 -26.214 6.890 1.00 38.38 89 ALA A O 1
#

pLDDT: mean 81.93, std 10.81, range [38.38, 95.31]

Foldseek 3Di:
DADPVRHDDPCNVVVVVVQVVCCVVPVDHRDDFDLPCLLVVLQVVCVVVVHHPPPPVVSSVVSSVVVRVVVVVVVVVVVVVVVVVPPPD